Protein AF-A0A3M1SEU0-F1 (afdb_monomer_lite)

Secondary structure (DSSP, 8-state):
-HHHHHHHHHHHHHHHHHHHHHHHHHHHHHHHHHHHHTT-HHHHHHHHHHHHHH---HHHHHHHHHHHHHTT-HHHHHHHHHHHHHH-TT-----

Foldseek 3Di:
DVVVVVVVVVVVVVVVVVVVVVVVLVVLLVVLVVCVVVLNLVVSLVSLVVSCVVPVALQSLQSNLVSCVSVVVNVSSVVSNVSSCVSPVPDDHDD

pLDDT: mean 85.6, std 16.68, range [51.12, 98.75]

Structure (mmCIF, N/CA/C/O backbone):
data_AF-A0A3M1SEU0-F1
#
_entry.id   AF-A0A3M1SEU0-F1
#
loop_
_atom_site.group_PDB
_atom_site.id
_atom_site.type_symbol
_atom_site.label_atom_id
_atom_site.label_alt_id
_atom_site.label_comp_id
_atom_site.label_asym_id
_atom_site.label_entity_id
_atom_site.label_seq_id
_atom_site.pdbx_PDB_ins_code
_atom_site.Cartn_x
_atom_site.Cartn_y
_atom_site.Cartn_z
_atom_site.occupancy
_atom_site.B_iso_or_equiv
_atom_site.auth_seq_id
_atom_site.auth_comp_id
_atom_site.auth_asym_id
_atom_site.auth_atom_id
_atom_site.pdbx_PDB_model_num
ATOM 1 N N . MET A 1 1 ? 34.430 16.065 -36.562 1.00 59.28 1 MET A N 1
ATOM 2 C CA . MET A 1 1 ? 34.731 16.079 -35.109 1.00 59.28 1 MET A CA 1
ATOM 3 C C . MET A 1 1 ? 33.692 16.819 -34.250 1.00 59.28 1 MET A C 1
ATOM 5 O O . MET A 1 1 ? 33.347 16.279 -33.213 1.00 59.28 1 MET A O 1
ATOM 9 N N . ARG A 1 2 ? 33.109 17.968 -34.653 1.00 58.62 2 ARG A N 1
ATOM 10 C CA . ARG A 1 2 ? 32.097 18.706 -33.841 1.00 58.62 2 ARG A CA 1
ATOM 11 C C . ARG A 1 2 ? 30.788 17.945 -33.533 1.00 58.62 2 ARG A C 1
ATOM 13 O O . ARG A 1 2 ? 30.240 18.127 -32.459 1.00 58.62 2 ARG A O 1
ATOM 20 N N . ARG A 1 3 ? 30.312 17.067 -34.429 1.00 56.91 3 ARG A N 1
ATOM 21 C CA . ARG A 1 3 ? 29.050 16.307 -34.248 1.00 56.91 3 ARG A CA 1
ATOM 22 C C . ARG A 1 3 ? 29.128 15.199 -33.188 1.00 56.91 3 ARG A C 1
ATOM 24 O O . ARG A 1 3 ? 28.111 14.841 -32.611 1.00 56.91 3 ARG A O 1
ATOM 31 N N . LEU A 1 4 ? 30.327 14.676 -32.923 1.00 55.84 4 LEU A N 1
ATOM 32 C CA . LEU A 1 4 ? 30.536 13.575 -31.977 1.00 55.84 4 LEU A CA 1
ATOM 33 C C . LEU A 1 4 ? 30.338 14.042 -30.525 1.00 55.84 4 LEU A C 1
ATOM 35 O O . LEU A 1 4 ? 29.709 13.358 -29.728 1.00 55.84 4 LEU A O 1
ATOM 39 N N . TRP A 1 5 ? 30.800 15.256 -30.217 1.00 57.25 5 TRP A N 1
ATOM 40 C CA . TRP A 1 5 ? 30.665 15.876 -28.897 1.00 57.25 5 TRP A CA 1
ATOM 41 C C . TRP A 1 5 ? 29.213 16.246 -28.568 1.00 57.25 5 TRP A C 1
ATOM 43 O O . TRP A 1 5 ? 28.798 16.140 -27.419 1.00 57.25 5 TRP A O 1
ATOM 53 N N . SER A 1 6 ? 28.414 16.605 -29.579 1.00 62.62 6 SER A N 1
ATOM 54 C CA . SER A 1 6 ? 26.978 16.871 -29.423 1.00 62.62 6 SER A CA 1
ATOM 55 C C . SER A 1 6 ? 26.189 15.613 -29.044 1.00 62.62 6 SER A C 1
ATOM 57 O O . SER A 1 6 ? 25.289 15.680 -28.212 1.00 62.62 6 SER A O 1
ATOM 59 N N . ILE A 1 7 ? 26.547 14.462 -29.622 1.00 68.25 7 ILE A N 1
ATOM 60 C CA . ILE A 1 7 ? 25.893 13.175 -29.343 1.00 68.25 7 ILE A CA 1
ATOM 61 C C . ILE A 1 7 ? 26.290 12.665 -27.954 1.00 68.25 7 ILE A C 1
ATOM 63 O O . ILE A 1 7 ? 25.426 12.259 -27.182 1.00 68.25 7 ILE A O 1
ATOM 67 N N . VAL A 1 8 ? 27.574 12.756 -27.595 1.00 67.12 8 VAL A N 1
ATOM 68 C CA . VAL A 1 8 ? 28.055 12.380 -26.255 1.00 67.12 8 VAL A CA 1
ATOM 69 C C . VAL A 1 8 ? 27.414 13.257 -25.171 1.00 67.12 8 VAL A C 1
ATOM 71 O O . VAL A 1 8 ? 2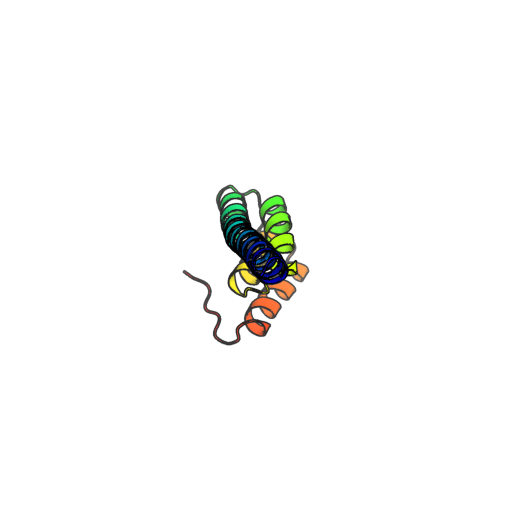6.961 12.735 -24.156 1.00 67.12 8 VAL A O 1
ATOM 74 N N . GLY A 1 9 ? 27.281 14.567 -25.407 1.00 69.31 9 GLY A N 1
ATOM 75 C CA . GLY A 1 9 ? 26.578 15.473 -24.493 1.00 69.31 9 GLY A CA 1
ATOM 76 C C . GLY A 1 9 ? 25.091 15.139 -24.322 1.00 69.31 9 GLY A C 1
ATOM 77 O O . GLY A 1 9 ? 24.584 15.168 -23.203 1.00 69.31 9 GLY A O 1
ATOM 78 N N . ALA A 1 10 ? 24.400 14.759 -25.402 1.00 63.81 10 ALA A N 1
ATOM 79 C CA . ALA A 1 10 ? 22.993 14.357 -25.350 1.00 63.81 10 ALA A CA 1
ATOM 80 C C . ALA A 1 10 ? 22.782 13.021 -24.611 1.00 63.81 10 ALA A C 1
ATOM 82 O O . ALA A 1 10 ? 21.828 12.885 -23.848 1.00 63.81 10 ALA A O 1
ATOM 83 N N . ILE A 1 11 ? 23.690 12.053 -24.779 1.00 64.88 11 ILE A N 1
ATOM 84 C CA . ILE A 1 11 ? 23.633 10.758 -24.080 1.00 64.88 11 ILE A CA 1
ATOM 85 C C . ILE A 1 11 ? 23.866 10.938 -22.572 1.00 64.88 11 ILE A C 1
ATOM 87 O O . ILE A 1 11 ? 23.146 10.349 -21.768 1.00 64.88 11 ILE A O 1
ATOM 91 N N . LEU A 1 12 ? 24.807 11.799 -22.170 1.00 62.53 12 LEU A N 1
ATOM 92 C CA . LEU A 1 12 ? 25.045 12.111 -20.754 1.00 62.53 12 LEU A CA 1
ATOM 93 C C . LEU A 1 12 ? 23.836 12.789 -20.090 1.00 62.53 12 LEU A C 1
ATOM 95 O O . LEU A 1 12 ? 23.514 12.487 -18.941 1.00 62.53 12 LEU A O 1
ATOM 99 N N . LEU A 1 13 ? 23.124 13.644 -20.827 1.00 59.78 13 LEU A N 1
ATOM 100 C CA . LEU A 1 13 ? 21.880 14.275 -20.374 1.00 59.78 13 LEU A CA 1
ATOM 101 C C . LEU A 1 13 ? 20.748 13.257 -20.165 1.00 59.78 13 LEU A C 1
ATOM 103 O O . LEU A 1 13 ? 20.014 13.349 -19.185 1.00 59.78 13 LEU A O 1
ATOM 107 N N . LEU A 1 14 ? 20.636 12.253 -21.038 1.00 60.81 14 LEU A N 1
ATOM 108 C CA . LEU A 1 14 ? 19.627 11.196 -20.913 1.00 60.81 14 LEU A CA 1
ATOM 109 C C . LEU A 1 14 ? 19.906 10.248 -19.736 1.00 60.81 14 LEU A C 1
ATOM 111 O O . LEU A 1 14 ? 18.974 9.847 -19.041 1.00 60.81 14 LEU A O 1
ATOM 115 N N . ILE A 1 15 ? 21.175 9.935 -19.459 1.00 62.25 15 ILE A N 1
ATOM 116 C CA . ILE A 1 15 ? 21.564 9.098 -18.311 1.00 62.25 15 ILE A CA 1
ATOM 117 C C . ILE A 1 15 ? 21.299 9.829 -16.986 1.00 62.25 15 ILE A C 1
ATOM 119 O O . ILE A 1 15 ? 20.779 9.230 -16.043 1.00 62.25 15 ILE A O 1
ATOM 123 N N . ALA A 1 16 ? 21.590 11.132 -16.924 1.00 58.84 16 ALA A N 1
ATOM 124 C CA . ALA A 1 16 ? 21.325 11.950 -15.740 1.00 58.84 16 ALA A CA 1
ATOM 125 C C . ALA A 1 16 ? 19.822 12.059 -15.414 1.00 58.84 16 ALA A C 1
ATOM 127 O O . ALA A 1 16 ? 19.449 12.043 -14.243 1.00 58.84 16 ALA A O 1
ATOM 128 N N . LEU A 1 17 ? 18.959 12.121 -16.435 1.00 55.47 17 LEU A N 1
ATOM 129 C CA . LEU A 1 17 ? 17.500 12.155 -16.267 1.00 55.47 17 LEU A CA 1
ATOM 130 C C . LEU A 1 17 ? 16.907 10.785 -15.906 1.00 55.47 17 LEU A C 1
ATOM 132 O O . LEU A 1 17 ? 15.924 10.718 -15.172 1.00 55.47 17 LEU A O 1
ATOM 136 N N . GLY A 1 18 ? 17.512 9.693 -16.381 1.00 56.03 18 GLY A N 1
ATOM 137 C CA . GLY A 1 18 ? 17.120 8.342 -15.981 1.00 56.03 18 GLY A CA 1
ATOM 138 C C . GLY A 1 18 ? 17.409 8.080 -14.502 1.00 56.03 18 GLY A C 1
ATOM 139 O O . GLY A 1 18 ? 16.532 7.627 -13.772 1.00 56.03 18 GLY A O 1
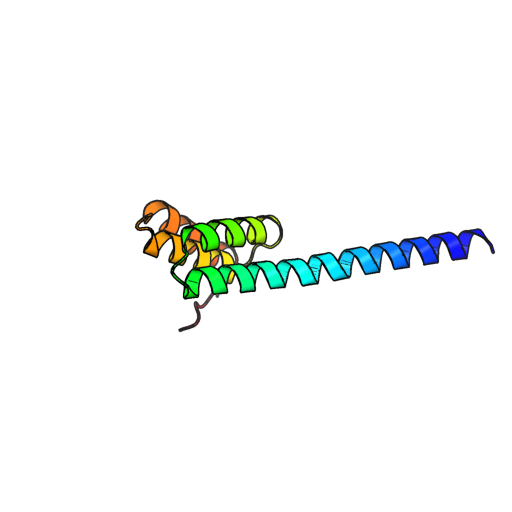ATOM 140 N N . GLY A 1 19 ? 18.615 8.418 -14.033 1.00 57.12 19 GLY A N 1
ATOM 141 C CA . GLY A 1 19 ? 19.053 8.130 -12.662 1.00 57.12 19 GLY A CA 1
ATOM 142 C C . GLY A 1 19 ? 18.225 8.812 -11.566 1.00 57.12 19 GLY A C 1
ATOM 143 O O . GLY A 1 19 ? 17.978 8.212 -10.520 1.00 57.12 19 GLY A O 1
ATOM 144 N N . THR A 1 20 ? 17.752 10.040 -11.799 1.00 53.16 20 THR A N 1
ATOM 145 C CA . THR A 1 20 ? 16.930 10.773 -10.821 1.00 53.16 20 THR A CA 1
ATOM 146 C C . THR A 1 20 ? 15.504 10.247 -10.746 1.00 53.16 20 THR A C 1
ATOM 148 O O . THR A 1 20 ? 14.951 10.175 -9.650 1.00 53.16 20 THR A O 1
ATOM 151 N N . ALA A 1 21 ? 14.932 9.822 -11.876 1.00 54.91 21 ALA A N 1
ATOM 152 C CA . ALA A 1 21 ? 13.615 9.204 -11.910 1.00 54.91 21 ALA A CA 1
ATOM 153 C C . ALA A 1 21 ? 13.604 7.928 -11.055 1.00 54.91 21 ALA A C 1
ATOM 155 O O . ALA A 1 21 ? 12.810 7.831 -10.124 1.00 54.91 21 ALA A O 1
ATOM 156 N N . PHE A 1 22 ? 14.555 7.009 -11.268 1.00 51.12 22 PHE A N 1
ATOM 157 C CA . PHE A 1 22 ? 14.645 5.768 -10.484 1.00 51.12 22 PHE A CA 1
ATOM 158 C C . PHE A 1 22 ? 14.812 6.019 -8.976 1.00 51.12 22 PHE A C 1
ATOM 160 O O . PHE A 1 22 ? 14.130 5.386 -8.172 1.00 51.12 22 PHE A O 1
ATOM 167 N N . ALA A 1 23 ? 15.648 6.986 -8.581 1.00 58.72 23 ALA A N 1
ATOM 168 C CA . ALA A 1 23 ? 15.827 7.338 -7.171 1.00 58.72 23 ALA A CA 1
ATOM 169 C C . ALA A 1 23 ? 14.568 7.970 -6.541 1.00 58.72 23 ALA A C 1
ATOM 171 O O . ALA A 1 23 ? 14.253 7.712 -5.378 1.00 58.72 23 ALA A O 1
ATOM 172 N N . GLN A 1 24 ? 13.828 8.784 -7.301 1.00 58.03 24 GLN A N 1
ATOM 173 C CA . GLN A 1 24 ? 12.602 9.436 -6.837 1.00 58.03 24 GLN A CA 1
ATOM 174 C C . GLN A 1 24 ? 11.459 8.439 -6.597 1.00 58.03 24 GLN A C 1
ATOM 176 O O . GLN A 1 24 ? 10.625 8.662 -5.715 1.00 58.03 24 GLN A O 1
ATOM 181 N N . PHE A 1 25 ? 11.411 7.339 -7.349 1.00 66.56 25 PHE A N 1
ATOM 182 C CA . PHE A 1 25 ? 10.369 6.328 -7.188 1.00 66.56 25 PHE A CA 1
ATOM 183 C C . PHE A 1 25 ? 10.543 5.516 -5.900 1.00 66.56 25 PHE A C 1
ATOM 185 O O . PHE A 1 25 ? 9.581 5.394 -5.139 1.00 66.56 25 PHE A O 1
ATOM 192 N N . ASP A 1 26 ? 11.755 5.054 -5.582 1.00 71.81 26 ASP A N 1
ATOM 193 C CA . ASP A 1 26 ? 12.021 4.357 -4.311 1.00 71.81 26 ASP A CA 1
ATOM 194 C C . ASP A 1 26 ? 11.707 5.230 -3.083 1.00 71.81 26 ASP A C 1
ATOM 196 O O . ASP A 1 26 ? 11.267 4.731 -2.040 1.00 71.81 26 ASP A O 1
ATOM 200 N N . ASP A 1 27 ? 11.875 6.549 -3.208 1.00 83.38 27 ASP A N 1
ATOM 201 C CA . ASP A 1 27 ? 11.477 7.505 -2.176 1.00 83.38 27 ASP A CA 1
ATOM 202 C C . ASP A 1 27 ? 9.951 7.546 -1.967 1.00 83.38 27 ASP A C 1
ATOM 204 O O . ASP A 1 27 ? 9.484 7.569 -0.825 1.00 83.38 27 ASP A O 1
ATOM 208 N N . GLN A 1 28 ? 9.143 7.467 -3.035 1.00 89.44 28 GLN A N 1
ATOM 209 C CA . GLN A 1 28 ? 7.678 7.447 -2.902 1.00 89.44 28 GLN A CA 1
ATOM 210 C C . GLN A 1 28 ? 7.178 6.200 -2.169 1.00 89.44 28 GLN A C 1
ATOM 212 O O . GLN A 1 28 ? 6.280 6.317 -1.330 1.00 89.44 28 GLN A O 1
ATOM 217 N N . PHE A 1 29 ? 7.769 5.027 -2.415 1.00 93.62 29 PHE A N 1
ATOM 218 C CA . PHE A 1 29 ? 7.407 3.816 -1.676 1.00 93.62 29 PHE A CA 1
ATOM 219 C C . PHE A 1 29 ? 7.677 3.978 -0.172 1.00 93.62 29 PHE A C 1
ATOM 221 O O . PHE A 1 29 ? 6.776 3.790 0.651 1.00 93.62 29 PHE A O 1
ATOM 228 N N . LYS A 1 30 ? 8.881 4.438 0.199 1.00 94.94 30 LYS A N 1
ATOM 229 C CA . LYS A 1 30 ? 9.246 4.713 1.603 1.00 94.94 30 LYS A CA 1
ATOM 230 C C . LYS A 1 30 ? 8.340 5.764 2.242 1.00 94.94 30 LYS A C 1
ATOM 232 O O . LYS A 1 30 ? 7.932 5.621 3.396 1.00 94.94 30 LYS A O 1
ATOM 237 N N . LYS A 1 31 ? 7.986 6.811 1.497 1.00 95.94 31 LYS A N 1
ATOM 238 C CA . LYS A 1 31 ? 7.048 7.845 1.944 1.00 95.94 31 LYS A CA 1
ATOM 239 C C . LYS A 1 31 ? 5.652 7.275 2.200 1.00 95.94 31 LYS A C 1
ATOM 241 O O . LYS A 1 31 ? 5.039 7.617 3.211 1.00 95.94 31 LYS A O 1
ATOM 246 N N . GLY A 1 32 ? 5.172 6.388 1.329 1.00 96.81 32 GLY A N 1
ATOM 247 C CA . GLY A 1 32 ? 3.928 5.643 1.517 1.00 96.81 32 GLY A CA 1
ATOM 248 C C . GLY A 1 32 ? 3.933 4.829 2.811 1.00 96.81 32 GLY A C 1
ATOM 249 O O . GLY A 1 32 ? 3.023 4.975 3.628 1.00 96.81 32 GLY A O 1
ATOM 250 N N . LEU A 1 33 ? 5.003 4.066 3.055 1.00 96.06 33 LEU A N 1
ATOM 251 C CA . LEU A 1 33 ? 5.185 3.311 4.301 1.00 96.06 33 LEU A CA 1
ATOM 252 C C . LEU A 1 33 ? 5.209 4.216 5.538 1.00 96.06 33 LEU A C 1
ATOM 254 O O . LEU A 1 33 ? 4.614 3.889 6.561 1.00 96.06 33 LEU A O 1
ATOM 258 N N . LYS A 1 34 ? 5.847 5.389 5.455 1.00 97.75 34 LYS A N 1
ATOM 259 C CA . LYS A 1 34 ? 5.864 6.352 6.564 1.00 97.75 34 LYS A CA 1
ATOM 260 C C . LYS A 1 34 ? 4.461 6.859 6.904 1.00 97.75 34 LYS A C 1
ATOM 262 O O . LYS A 1 34 ? 4.135 6.971 8.086 1.00 97.75 34 LYS A O 1
ATOM 267 N N . TYR A 1 35 ? 3.634 7.158 5.899 1.00 98.38 35 TYR A N 1
ATOM 268 C CA . TYR A 1 35 ? 2.236 7.529 6.132 1.00 98.38 35 TYR A CA 1
ATOM 269 C C . TYR A 1 35 ? 1.455 6.391 6.786 1.00 98.38 35 TYR A C 1
ATOM 271 O O . TYR A 1 35 ? 0.766 6.638 7.774 1.00 98.38 35 TYR A O 1
ATOM 279 N N . TYR A 1 36 ? 1.624 5.163 6.294 1.00 97.75 36 TYR A N 1
ATOM 280 C CA . TYR A 1 36 ? 1.001 3.972 6.867 1.00 97.75 36 TYR A CA 1
ATOM 281 C C . TYR A 1 36 ? 1.373 3.791 8.348 1.00 97.75 36 TYR A C 1
ATOM 283 O O . TYR A 1 36 ? 0.492 3.751 9.203 1.00 97.75 36 TYR A O 1
ATOM 291 N N . ASN A 1 37 ? 2.669 3.817 8.672 1.00 96.88 37 ASN A N 1
ATOM 292 C CA . ASN A 1 37 ? 3.173 3.696 10.046 1.00 96.88 37 ASN A CA 1
ATOM 293 C C . ASN A 1 37 ? 2.701 4.830 10.972 1.00 96.88 37 ASN A C 1
ATOM 295 O O . ASN A 1 37 ? 2.726 4.685 12.188 1.00 96.88 37 ASN A O 1
ATOM 299 N N . SER A 1 38 ? 2.280 5.963 10.404 1.00 98.00 38 SER A N 1
ATOM 300 C CA . SER A 1 38 ? 1.729 7.101 11.150 1.00 98.00 38 SER A CA 1
ATOM 301 C C . SER A 1 38 ? 0.195 7.071 11.242 1.00 98.00 38 SER A C 1
ATOM 303 O O . SER A 1 38 ? -0.403 8.075 11.623 1.00 98.00 38 SER A O 1
ATOM 305 N N . GLY A 1 39 ? -0.461 5.983 10.819 1.00 97.88 39 GLY A N 1
ATOM 306 C CA . GLY A 1 39 ? -1.924 5.853 10.783 1.00 97.88 39 GLY A CA 1
ATOM 307 C C . GLY A 1 39 ? -2.613 6.686 9.695 1.00 97.88 39 GLY A C 1
ATOM 308 O O . GLY A 1 39 ? -3.838 6.776 9.640 1.00 97.88 39 GLY A O 1
ATOM 309 N N . ARG A 1 40 ? -1.845 7.321 8.803 1.00 98.62 40 ARG A N 1
ATOM 310 C CA . ARG A 1 40 ? -2.348 8.189 7.726 1.00 98.62 40 ARG A CA 1
ATOM 311 C C . ARG A 1 40 ? -2.621 7.374 6.471 1.00 98.62 40 ARG A C 1
ATOM 313 O O . ARG A 1 40 ? -1.980 7.539 5.432 1.00 98.62 40 ARG A O 1
ATOM 320 N N . TYR A 1 41 ? -3.559 6.446 6.594 1.00 98.62 41 TYR A N 1
ATOM 321 C CA . TYR A 1 41 ? -3.802 5.418 5.588 1.00 98.62 41 TYR A CA 1
ATOM 322 C C . TYR A 1 41 ? -4.281 5.980 4.243 1.00 98.62 41 TYR A C 1
ATOM 324 O O . TYR A 1 41 ? -3.856 5.501 3.195 1.00 98.62 41 TYR A O 1
ATOM 332 N N . SER A 1 42 ? -5.100 7.036 4.234 1.00 98.62 42 SER A N 1
ATOM 333 C CA . SER A 1 42 ? -5.572 7.667 2.989 1.00 98.62 42 SER A CA 1
ATOM 334 C C . SER A 1 42 ? -4.416 8.242 2.163 1.00 98.62 42 SER A C 1
ATOM 336 O O . SER A 1 42 ? -4.363 8.086 0.941 1.00 98.62 42 SER A O 1
ATOM 338 N N . GLU A 1 43 ? -3.450 8.873 2.823 1.00 98.56 43 GLU A N 1
ATOM 339 C CA . GLU A 1 43 ? -2.255 9.424 2.195 1.00 98.56 43 GLU A CA 1
ATOM 340 C C . GLU A 1 43 ? -1.283 8.331 1.768 1.00 98.56 43 GLU A C 1
ATOM 342 O O . GLU A 1 43 ? -0.701 8.450 0.688 1.00 98.56 43 GLU A O 1
ATOM 347 N N . ALA A 1 44 ? -1.162 7.256 2.556 1.00 98.50 44 ALA A N 1
ATOM 348 C CA . ALA A 1 44 ? -0.416 6.066 2.162 1.00 98.50 44 ALA A CA 1
ATOM 349 C C . ALA A 1 44 ? -0.969 5.499 0.847 1.00 98.50 44 ALA A C 1
ATOM 351 O O . ALA A 1 44 ? -0.220 5.359 -0.119 1.00 98.50 44 ALA A O 1
ATOM 352 N N . VAL A 1 45 ? -2.289 5.295 0.760 1.00 98.56 45 VAL A N 1
ATOM 353 C CA . VAL A 1 45 ? -2.962 4.839 -0.465 1.00 98.56 45 VAL A CA 1
ATOM 354 C C . VAL A 1 45 ? -2.677 5.778 -1.632 1.00 98.56 45 VAL A C 1
ATOM 356 O O . VAL A 1 45 ? -2.316 5.313 -2.707 1.00 98.56 45 VAL A O 1
ATOM 359 N N . ARG A 1 46 ? -2.815 7.096 -1.449 1.00 98.12 46 ARG A N 1
ATOM 360 C CA . ARG A 1 46 ? -2.597 8.068 -2.531 1.00 98.12 46 ARG A CA 1
ATOM 361 C C . ARG A 1 46 ? -1.168 8.015 -3.074 1.00 98.12 46 ARG A C 1
ATOM 363 O O . ARG A 1 46 ? -0.986 7.998 -4.286 1.00 98.12 46 ARG A O 1
ATOM 370 N N . VAL A 1 47 ? -0.170 8.010 -2.190 1.00 96.88 47 VAL A N 1
ATOM 371 C CA . VAL A 1 47 ? 1.247 8.012 -2.586 1.00 96.88 47 VAL A CA 1
ATOM 372 C C . VAL A 1 47 ? 1.646 6.682 -3.214 1.00 96.88 47 VAL A C 1
ATOM 374 O O . VAL A 1 47 ? 2.268 6.674 -4.272 1.00 96.88 47 VAL A O 1
ATOM 377 N N . LEU A 1 48 ? 1.240 5.563 -2.615 1.00 97.12 48 LEU A N 1
ATOM 378 C CA . LEU A 1 48 ? 1.547 4.240 -3.151 1.00 97.12 48 LEU A CA 1
ATOM 379 C C . LEU A 1 48 ? 0.834 3.990 -4.487 1.00 97.12 48 LEU A C 1
ATOM 381 O O . LEU A 1 48 ? 1.435 3.408 -5.383 1.00 97.12 48 LEU A O 1
ATOM 385 N N . LYS A 1 49 ? -0.404 4.477 -4.671 1.00 96.94 49 LYS A N 1
ATOM 386 C CA . LYS A 1 49 ? -1.095 4.404 -5.971 1.00 96.94 49 LYS A CA 1
ATOM 387 C C . LYS A 1 49 ? -0.356 5.175 -7.062 1.00 96.94 49 LYS A C 1
ATOM 389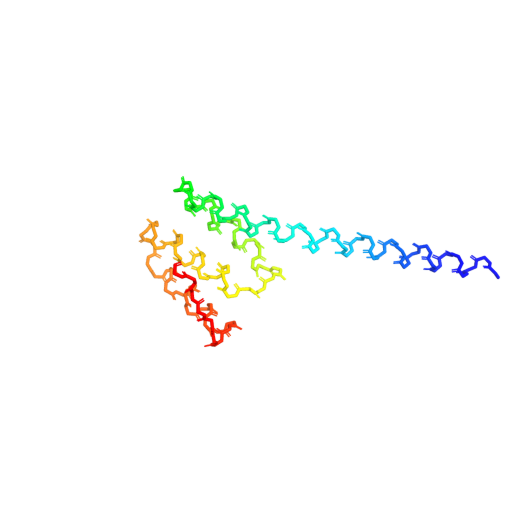 O O . LYS A 1 49 ? -0.365 4.739 -8.205 1.00 96.94 49 LYS A O 1
ATOM 394 N N . GLU A 1 50 ? 0.269 6.301 -6.730 1.00 94.38 50 GLU A N 1
ATOM 395 C CA . GLU A 1 50 ? 1.090 7.037 -7.694 1.00 94.38 50 GLU A CA 1
ATOM 396 C C . GLU A 1 50 ? 2.374 6.275 -8.036 1.00 94.38 50 GLU A C 1
ATOM 398 O O . GLU A 1 50 ? 2.730 6.169 -9.205 1.00 94.38 50 GLU A O 1
ATOM 403 N N . TYR A 1 51 ? 3.020 5.676 -7.034 1.00 94.31 51 TYR A N 1
ATOM 404 C CA . TYR A 1 51 ? 4.200 4.835 -7.231 1.00 94.31 51 TYR A CA 1
ATOM 405 C C . TYR A 1 51 ? 3.922 3.667 -8.195 1.00 94.31 51 TYR A C 1
ATOM 407 O O . TYR A 1 51 ? 4.643 3.491 -9.180 1.00 94.31 51 TYR A O 1
ATOM 415 N N . VAL A 1 52 ? 2.830 2.921 -7.980 1.00 95.00 52 VAL A N 1
ATOM 416 C CA . VAL A 1 52 ? 2.529 1.726 -8.792 1.00 95.00 52 VAL A CA 1
ATOM 417 C C . VAL A 1 52 ? 2.109 2.018 -10.234 1.00 95.00 52 VAL A C 1
ATOM 419 O O . VAL A 1 52 ? 2.178 1.118 -11.066 1.00 95.00 52 VAL A O 1
ATOM 422 N N . LYS A 1 53 ? 1.722 3.258 -10.575 1.00 92.25 53 LYS A N 1
ATOM 423 C CA . LYS A 1 53 ? 1.442 3.646 -11.975 1.00 92.25 53 LYS A CA 1
ATOM 424 C C . LYS A 1 53 ? 2.671 3.540 -12.872 1.00 92.25 53 LYS A C 1
ATOM 426 O O . LYS A 1 53 ? 2.531 3.316 -14.070 1.00 92.25 53 LYS A O 1
ATOM 431 N N . HIS A 1 54 ? 3.850 3.743 -12.297 1.00 88.75 54 HIS A N 1
ATOM 432 C CA . HIS A 1 54 ? 5.117 3.725 -13.020 1.00 88.75 54 HIS A CA 1
ATOM 433 C C . HIS A 1 54 ? 5.934 2.470 -12.707 1.00 88.75 54 HIS A C 1
ATOM 435 O O . HIS A 1 54 ? 6.685 2.008 -13.563 1.00 88.75 54 HIS A O 1
ATOM 441 N N . HIS A 1 55 ? 5.745 1.889 -11.517 1.00 85.62 55 HIS A N 1
ATOM 442 C CA . HIS A 1 55 ? 6.460 0.703 -11.059 1.00 85.62 55 HIS A CA 1
ATOM 443 C C . HIS A 1 55 ? 5.506 -0.330 -10.463 1.00 85.62 55 HIS A C 1
ATOM 445 O O . HIS A 1 55 ? 5.203 -0.273 -9.268 1.00 85.62 55 HIS A O 1
ATOM 451 N N . PRO A 1 56 ? 5.041 -1.299 -11.265 1.00 91.12 56 PRO A N 1
ATOM 452 C CA . PRO A 1 56 ? 4.299 -2.426 -10.727 1.00 91.12 56 PRO A CA 1
ATOM 453 C C . PRO A 1 56 ? 5.168 -3.212 -9.728 1.00 91.12 56 PRO A C 1
ATOM 455 O O . PRO A 1 56 ? 6.122 -3.877 -10.119 1.00 91.12 56 PRO A O 1
ATOM 458 N N . ASP A 1 57 ? 4.858 -3.110 -8.433 1.00 93.62 57 ASP A N 1
ATOM 459 C CA . ASP A 1 57 ? 5.597 -3.750 -7.334 1.00 93.62 57 ASP A CA 1
ATOM 460 C C . ASP A 1 57 ? 4.616 -4.408 -6.364 1.00 93.62 57 ASP A C 1
ATOM 462 O O . ASP A 1 57 ? 3.829 -3.724 -5.701 1.00 93.62 57 ASP A O 1
ATOM 466 N N . ALA A 1 58 ? 4.695 -5.733 -6.238 1.00 95.88 58 ALA A N 1
ATOM 467 C CA . ALA A 1 58 ? 3.825 -6.519 -5.371 1.00 95.88 58 ALA A CA 1
ATOM 468 C C . ALA A 1 58 ? 3.784 -6.000 -3.920 1.00 95.88 58 ALA A C 1
ATOM 470 O O . ALA A 1 58 ? 2.709 -5.943 -3.318 1.00 95.88 58 ALA A O 1
ATOM 471 N N . ARG A 1 59 ? 4.909 -5.510 -3.378 1.00 95.69 59 ARG A N 1
ATOM 472 C CA . ARG A 1 59 ? 4.974 -4.928 -2.023 1.00 95.69 59 ARG A CA 1
ATOM 473 C C . ARG A 1 59 ? 4.091 -3.690 -1.906 1.00 95.69 59 ARG A C 1
ATOM 475 O O . ARG A 1 59 ? 3.379 -3.526 -0.917 1.00 95.69 59 ARG A O 1
ATOM 482 N N . ALA A 1 60 ? 4.128 -2.815 -2.908 1.00 96.06 60 ALA A N 1
ATOM 483 C CA . ALA A 1 60 ? 3.341 -1.589 -2.924 1.00 96.06 60 ALA A CA 1
ATOM 484 C C . ALA A 1 60 ? 1.848 -1.875 -3.114 1.00 96.06 60 ALA A C 1
ATOM 486 O O . ALA A 1 60 ? 1.035 -1.296 -2.393 1.00 96.06 60 ALA A O 1
ATOM 487 N N . TYR A 1 61 ? 1.483 -2.811 -3.996 1.00 97.69 61 TYR A N 1
ATOM 488 C CA . TYR A 1 61 ? 0.097 -3.282 -4.126 1.00 97.69 61 TYR A CA 1
ATOM 489 C C . TYR A 1 61 ? -0.429 -3.850 -2.804 1.00 97.69 61 TYR A C 1
ATOM 491 O O . TYR A 1 61 ? -1.505 -3.457 -2.348 1.00 97.69 61 TYR A O 1
ATOM 499 N N . TYR A 1 62 ? 0.364 -4.681 -2.126 1.00 97.56 62 TYR A N 1
ATOM 500 C CA . TYR A 1 62 ? -0.003 -5.232 -0.825 1.00 97.56 62 TYR A CA 1
ATOM 501 C C . TYR A 1 62 ? -0.175 -4.138 0.241 1.00 97.56 62 TYR A C 1
ATOM 503 O O . TYR A 1 62 ? -1.155 -4.142 0.983 1.00 97.56 62 TYR A O 1
ATOM 511 N N . MET A 1 63 ? 0.718 -3.145 0.285 1.00 97.56 63 MET A N 1
ATOM 512 C CA . MET A 1 63 ? 0.619 -2.014 1.219 1.00 97.56 63 MET A CA 1
ATOM 513 C C . MET A 1 63 ? -0.565 -1.082 0.935 1.00 97.56 63 MET A C 1
ATOM 515 O O . MET A 1 63 ? -1.155 -0.547 1.877 1.00 97.56 63 MET A O 1
ATOM 519 N N . ILE A 1 64 ? -0.972 -0.919 -0.329 1.00 98.31 64 ILE A N 1
ATOM 520 C CA . ILE A 1 64 ? -2.230 -0.240 -0.674 1.00 98.31 64 ILE A CA 1
ATOM 521 C C . ILE A 1 64 ? -3.410 -1.040 -0.123 1.00 98.31 64 ILE A C 1
ATOM 523 O O . ILE A 1 64 ? -4.283 -0.457 0.520 1.00 98.31 64 ILE A O 1
ATOM 527 N N . GLY A 1 65 ? -3.418 -2.359 -0.338 1.00 98.19 65 GLY A N 1
ATOM 528 C CA . GLY A 1 65 ? -4.444 -3.257 0.188 1.00 98.19 65 GLY A CA 1
ATOM 529 C C . GLY A 1 65 ? -4.570 -3.153 1.707 1.00 98.19 65 GLY A C 1
ATOM 530 O O . GLY A 1 65 ? -5.663 -2.932 2.223 1.00 98.19 65 GLY A O 1
ATOM 531 N N . TYR A 1 66 ? -3.445 -3.194 2.420 1.00 97.88 66 TYR A N 1
ATOM 532 C CA . TYR A 1 66 ? -3.415 -3.090 3.877 1.00 97.88 66 TYR A CA 1
ATOM 533 C C . TYR A 1 66 ? -3.878 -1.712 4.365 1.00 97.88 66 TYR A C 1
ATOM 535 O O . TYR A 1 66 ? -4.710 -1.611 5.261 1.00 97.88 66 TYR A O 1
ATOM 543 N N . SER A 1 67 ? -3.442 -0.633 3.713 1.00 98.50 67 SER A N 1
ATOM 544 C CA . SER A 1 67 ? -3.913 0.717 4.051 1.00 98.50 67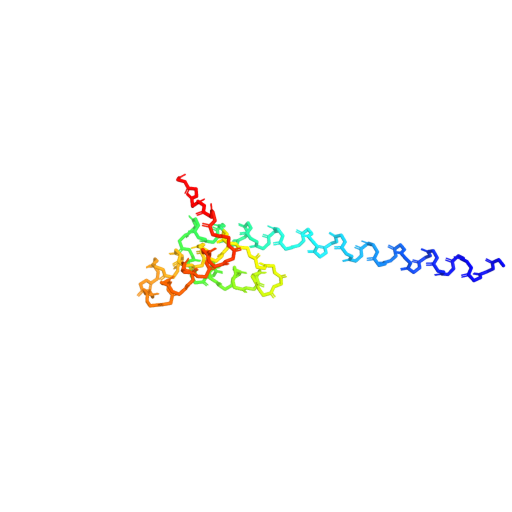 SER A CA 1
ATOM 545 C C . SER A 1 67 ? -5.423 0.881 3.814 1.00 98.50 67 SER A C 1
ATOM 547 O O . SER A 1 67 ? -6.109 1.541 4.589 1.00 98.50 67 SER A O 1
ATOM 549 N N . LEU A 1 68 ? -5.971 0.276 2.756 1.00 98.75 68 LEU A N 1
ATOM 550 C CA . LEU A 1 68 ? -7.415 0.271 2.490 1.00 98.75 68 LEU A CA 1
ATOM 551 C C . LEU A 1 68 ? -8.188 -0.572 3.508 1.00 98.75 68 LEU A C 1
ATOM 553 O O . LEU A 1 68 ? -9.299 -0.198 3.884 1.00 98.75 68 LEU A O 1
ATOM 557 N N . TYR A 1 69 ? -7.603 -1.679 3.964 1.00 98.56 69 TYR A N 1
ATOM 558 C CA . TYR A 1 69 ? -8.163 -2.513 5.020 1.00 98.56 69 TYR A CA 1
ATOM 559 C C . TYR A 1 69 ? -8.305 -1.728 6.331 1.00 98.56 69 TYR A C 1
ATOM 561 O O . TYR A 1 69 ? -9.391 -1.712 6.909 1.00 98.56 69 TYR A O 1
ATOM 569 N N . GLU A 1 70 ? -7.270 -0.987 6.737 1.00 98.44 70 GLU A N 1
ATOM 570 C CA . GLU A 1 70 ? -7.316 -0.103 7.915 1.00 98.44 70 GLU A CA 1
ATOM 571 C C . GLU A 1 70 ? -8.380 1.005 7.783 1.00 98.44 70 GLU A C 1
ATOM 573 O O . GLU A 1 70 ? -9.039 1.387 8.749 1.00 98.44 70 GLU A O 1
ATOM 578 N N . LEU A 1 71 ? -8.632 1.475 6.556 1.00 98.56 71 LEU A N 1
ATOM 579 C CA . LEU A 1 71 ? -9.726 2.403 6.239 1.00 98.56 71 LEU A CA 1
ATOM 580 C C . LEU A 1 71 ? -11.111 1.740 6.155 1.00 98.56 71 LEU A C 1
ATOM 582 O O . LEU A 1 71 ? -12.082 2.413 5.805 1.00 98.56 71 LEU A O 1
ATOM 586 N N . LYS A 1 72 ? -11.223 0.438 6.437 1.00 98.62 72 LYS A N 1
ATOM 587 C CA . LYS A 1 72 ? -12.452 -0.368 6.313 1.00 98.62 72 LYS A CA 1
ATOM 588 C C . LYS A 1 72 ? -13.016 -0.448 4.886 1.00 98.62 72 LYS A C 1
ATOM 590 O O . LYS A 1 72 ? -14.195 -0.734 4.690 1.00 98.62 72 LYS A O 1
ATOM 595 N N . ARG A 1 73 ? -12.180 -0.226 3.865 1.00 98.62 73 ARG A N 1
ATOM 596 C CA . ARG A 1 73 ? -12.526 -0.328 2.433 1.00 98.62 73 ARG A CA 1
ATOM 597 C C . ARG A 1 73 ? -12.189 -1.722 1.903 1.00 98.62 73 ARG A C 1
ATOM 599 O O . ARG A 1 73 ? -11.320 -1.890 1.047 1.00 98.62 73 ARG A O 1
ATOM 606 N N . PHE A 1 74 ? -12.863 -2.731 2.448 1.00 98.25 74 PHE A N 1
ATOM 607 C CA . PHE A 1 74 ? -12.487 -4.140 2.288 1.00 98.25 74 PHE A CA 1
ATOM 608 C C . PHE A 1 74 ? -12.548 -4.652 0.842 1.00 98.25 74 PHE A C 1
ATOM 610 O O . PHE A 1 74 ? -11.648 -5.378 0.418 1.00 98.25 74 PHE A O 1
ATOM 617 N N . ASP A 1 75 ? -13.545 -4.233 0.061 1.00 98.25 75 ASP A N 1
ATOM 618 C CA . ASP A 1 75 ? -13.686 -4.668 -1.336 1.00 98.25 75 ASP A CA 1
ATOM 619 C C . ASP A 1 75 ? -12.518 -4.197 -2.206 1.00 98.25 75 ASP A C 1
ATOM 621 O O . ASP A 1 75 ? -12.010 -4.933 -3.053 1.00 98.25 75 ASP A O 1
ATOM 625 N N . GLU A 1 76 ? -12.057 -2.966 -1.985 1.00 98.25 76 GLU A N 1
ATOM 626 C CA . GLU A 1 76 ? -10.892 -2.435 -2.685 1.00 98.25 76 GLU A CA 1
ATOM 627 C C . GLU A 1 76 ? -9.607 -3.073 -2.170 1.00 98.25 76 GLU A C 1
ATOM 629 O O . GLU A 1 76 ? -8.762 -3.454 -2.977 1.00 98.25 76 GLU A O 1
ATOM 634 N N . ALA A 1 77 ? -9.479 -3.248 -0.852 1.00 98.56 77 ALA A N 1
ATOM 635 C CA . ALA A 1 77 ? -8.338 -3.930 -0.254 1.00 98.56 77 ALA A CA 1
ATOM 636 C C . ALA A 1 77 ? -8.137 -5.326 -0.863 1.00 98.56 77 ALA A C 1
ATOM 638 O O . ALA A 1 77 ? -7.037 -5.654 -1.304 1.00 98.56 77 ALA A O 1
ATOM 639 N N . SER A 1 78 ? -9.216 -6.109 -0.982 1.00 98.25 78 SER A N 1
ATOM 640 C CA . SER A 1 78 ? -9.192 -7.450 -1.579 1.00 98.25 78 SER A CA 1
ATOM 641 C C . SER A 1 78 ? -8.657 -7.450 -3.012 1.00 98.25 78 SER A C 1
ATOM 643 O O . SER A 1 78 ? -7.873 -8.329 -3.370 1.00 98.25 78 SER A O 1
ATOM 645 N N . LYS A 1 79 ? -9.038 -6.459 -3.831 1.00 98.25 79 LYS A N 1
ATOM 646 C CA . LYS A 1 79 ? -8.524 -6.321 -5.20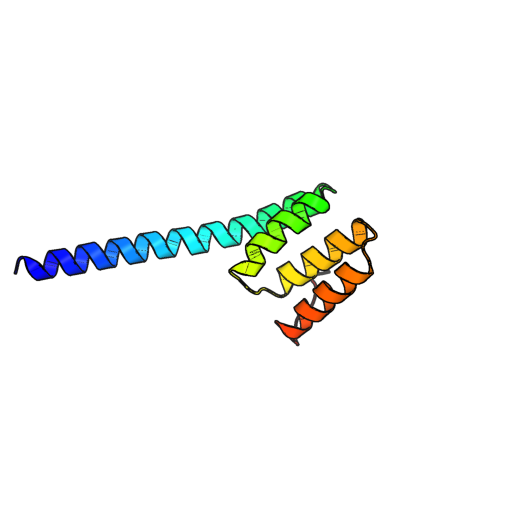3 1.00 98.25 79 LYS A CA 1
ATOM 647 C C . LYS A 1 79 ? -7.015 -6.082 -5.202 1.00 98.25 79 LYS A C 1
ATOM 649 O O . LYS A 1 79 ? -6.293 -6.835 -5.839 1.00 98.25 79 LYS A O 1
ATOM 654 N N . TYR A 1 80 ? -6.539 -5.120 -4.412 1.00 98.19 80 TYR A N 1
ATOM 655 C CA . TYR A 1 80 ? -5.109 -4.801 -4.342 1.00 98.19 80 TYR A CA 1
ATOM 656 C C . TYR A 1 80 ? -4.260 -5.942 -3.769 1.00 98.19 80 TYR A C 1
ATOM 658 O O . TYR A 1 80 ? -3.137 -6.152 -4.221 1.00 98.19 80 TYR A O 1
ATOM 666 N N . PHE A 1 81 ? -4.792 -6.717 -2.820 1.00 97.69 81 PHE A N 1
ATOM 667 C CA . PHE A 1 81 ? -4.113 -7.922 -2.351 1.00 97.69 81 PHE A CA 1
ATOM 668 C C . PHE A 1 81 ? -3.980 -8.967 -3.456 1.00 97.69 81 PHE A C 1
ATOM 670 O O . PHE A 1 81 ? -2.895 -9.508 -3.638 1.00 97.69 81 PHE A O 1
ATOM 677 N N . LYS A 1 82 ? -5.045 -9.228 -4.224 1.00 97.94 82 LYS A N 1
ATOM 678 C CA . LYS A 1 82 ? -4.983 -10.151 -5.370 1.00 97.94 82 LYS A CA 1
ATOM 679 C C . LYS A 1 82 ? -3.982 -9.672 -6.414 1.00 97.94 82 LYS A C 1
ATOM 681 O O . LYS A 1 82 ? -3.175 -10.470 -6.875 1.00 97.94 82 LYS A O 1
ATOM 686 N N . ASP A 1 83 ? -3.999 -8.380 -6.726 1.00 97.44 83 ASP A N 1
ATOM 687 C CA . ASP A 1 83 ? -3.074 -7.784 -7.685 1.00 97.44 83 ASP A CA 1
ATOM 688 C C . ASP A 1 83 ? -1.612 -7.981 -7.258 1.00 97.44 83 ASP A C 1
ATOM 690 O O . ASP A 1 83 ? -0.781 -8.297 -8.102 1.00 97.44 83 ASP A O 1
ATOM 694 N N . ALA A 1 84 ? -1.286 -7.900 -5.961 1.00 97.12 84 ALA A N 1
ATOM 695 C CA . ALA A 1 84 ? 0.071 -8.176 -5.478 1.00 97.12 84 ALA A CA 1
ATOM 696 C C . ALA A 1 84 ? 0.562 -9.583 -5.873 1.00 97.12 84 ALA A C 1
ATOM 698 O O . ALA A 1 84 ? 1.672 -9.718 -6.385 1.00 97.12 84 ALA A O 1
ATOM 699 N N . TYR A 1 85 ? -0.285 -10.607 -5.716 1.00 96.44 85 TYR A N 1
ATOM 700 C CA . TYR A 1 85 ? 0.024 -11.986 -6.118 1.00 96.44 85 TYR A CA 1
ATOM 701 C C . TYR A 1 85 ? -0.024 -12.209 -7.638 1.00 96.44 85 TYR A C 1
ATOM 703 O O . TYR A 1 85 ? 0.563 -13.165 -8.135 1.00 96.44 85 TYR A O 1
ATOM 711 N N . LEU A 1 86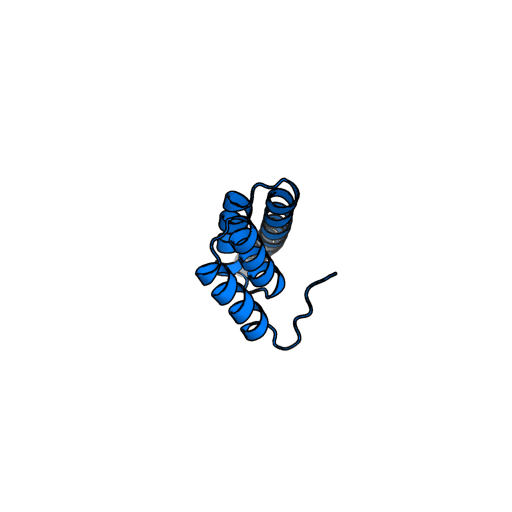 ? -0.716 -11.350 -8.395 1.00 96.81 86 LEU A N 1
ATOM 712 C CA . LEU A 1 86 ? -0.658 -11.370 -9.861 1.00 96.81 86 LEU A CA 1
ATOM 713 C C . LEU A 1 86 ? 0.651 -10.767 -10.385 1.00 96.81 86 LEU A C 1
ATOM 715 O O . LEU A 1 86 ? 1.169 -11.240 -11.394 1.00 96.81 86 LEU A O 1
ATOM 719 N N . ILE A 1 87 ? 1.180 -9.738 -9.713 1.00 94.81 87 ILE A N 1
ATOM 720 C CA . ILE A 1 87 ? 2.468 -9.118 -10.054 1.00 94.81 87 ILE A CA 1
ATOM 721 C C . ILE A 1 87 ? 3.632 -10.045 -9.698 1.00 94.81 87 ILE A C 1
ATOM 723 O O . ILE A 1 87 ? 4.539 -10.225 -10.508 1.00 94.81 87 ILE A O 1
ATOM 727 N N . ASP A 1 88 ? 3.601 -10.643 -8.509 1.00 95.56 88 ASP A N 1
ATOM 728 C CA . ASP A 1 88 ? 4.578 -11.642 -8.083 1.00 95.56 88 ASP A CA 1
ATOM 729 C C . ASP A 1 88 ? 3.855 -12.831 -7.423 1.00 95.56 88 ASP A C 1
ATOM 731 O O . ASP A 1 88 ? 3.455 -12.749 -6.259 1.00 95.56 88 ASP A O 1
ATOM 735 N N . PRO A 1 89 ? 3.696 -13.960 -8.139 1.00 95.62 89 PRO A N 1
ATOM 736 C CA . PRO A 1 89 ? 3.069 -15.165 -7.593 1.00 95.62 89 PRO A CA 1
ATOM 737 C C . PRO A 1 89 ? 3.781 -15.767 -6.377 1.00 95.62 89 PRO A C 1
ATOM 739 O O . PRO A 1 89 ? 3.157 -16.507 -5.618 1.00 95.62 89 PRO A O 1
ATOM 742 N N . ASN A 1 90 ? 5.066 -15.458 -6.172 1.00 94.75 90 ASN A N 1
ATOM 743 C CA . ASN A 1 90 ? 5.845 -15.909 -5.016 1.00 94.75 90 ASN A CA 1
ATOM 744 C C . ASN A 1 90 ? 5.921 -14.842 -3.915 1.00 94.75 90 ASN A C 1
ATOM 746 O O . ASN A 1 90 ? 6.692 -14.992 -2.960 1.00 94.75 90 ASN A O 1
ATOM 750 N N . PHE A 1 91 ? 5.134 -13.768 -4.033 1.00 93.06 91 PHE A N 1
ATOM 751 C CA . PHE A 1 91 ? 5.141 -12.673 -3.083 1.00 93.06 91 PHE A CA 1
ATOM 752 C C . PHE A 1 91 ? 4.824 -13.170 -1.671 1.00 93.06 91 PHE A C 1
ATOM 754 O O . PHE A 1 91 ? 3.754 -13.718 -1.394 1.00 93.06 91 PHE A O 1
ATOM 761 N N . THR A 1 92 ? 5.753 -12.925 -0.751 1.00 91.31 92 THR A N 1
ATOM 762 C CA . THR A 1 92 ? 5.564 -13.184 0.674 1.00 91.31 92 THR A CA 1
ATOM 763 C C . THR A 1 92 ? 5.532 -11.850 1.417 1.00 91.31 92 THR A C 1
ATOM 765 O O . THR A 1 92 ? 6.538 -11.135 1.443 1.00 91.31 92 THR A O 1
ATOM 768 N N . PRO A 1 93 ? 4.388 -11.458 2.007 1.00 80.38 93 PRO A N 1
ATOM 769 C CA . PRO A 1 93 ? 4.346 -10.254 2.818 1.00 80.38 93 PRO A CA 1
ATOM 770 C C . PRO A 1 93 ? 5.278 -10.427 4.021 1.00 80.38 93 PRO A C 1
ATOM 772 O O . PRO A 1 93 ? 5.259 -11.459 4.697 1.00 80.38 93 PRO A O 1
ATOM 775 N N . MET A 1 94 ? 6.126 -9.426 4.259 1.00 70.88 94 MET A N 1
ATOM 776 C CA . MET A 1 94 ? 7.026 -9.421 5.411 1.00 70.88 94 MET A CA 1
ATOM 777 C C . MET A 1 94 ? 6.200 -9.431 6.705 1.00 70.88 94 MET A C 1
ATOM 779 O O . MET A 1 94 ? 5.186 -8.736 6.792 1.00 70.88 94 MET A O 1
ATOM 783 N N . LYS A 1 95 ? 6.621 -10.263 7.663 1.00 56.19 95 LYS A N 1
ATOM 784 C CA . LYS A 1 95 ? 6.016 -10.381 8.996 1.00 56.19 95 LYS A CA 1
ATOM 785 C C . LYS A 1 95 ? 6.447 -9.247 9.915 1.00 56.19 95 LYS A C 1
ATOM 787 O O . LYS A 1 95 ? 7.611 -8.808 9.779 1.00 56.19 95 LYS A O 1
#

Radius of gyration: 18.08 Å; chains: 1; bounding box: 48×35×46 Å

Sequence (95 aa):
MRRLWSIVGAILLLIALGGTAFAQFDDQFKKGLKYYNSGRYSEAVRVLKEYVKHHPDARAYYMIGYSLYELKRFDEASKYFKDAYLIDPNFTPMK